Protein AF-A0A528KQP9-F1 (afdb_monomer_lite)

Sequence (137 aa):
MPRPDADKAASRKPAGAKRARSAPVQAAACRKRPRKTLVDDFAAALRADFSAHGAGVIAAVRAEKPDQYLKVVLTLLPKDFAASSESFDADKTTLEQLSDEEIRSRIRGLEASLRPLLDGDADLSGAARGIGPKAAP

pLDDT: mean 70.41, std 20.77, range [41.03, 98.0]

Foldseek 3Di:
DDDDDDDDDDDDDDDDDDDDPDDDPPPPPVPVCPVVVVVVVVVVVVVVCCVVCVVVVLVVCCVPPVVVSVVVVLVPDDVVVCVVVCVVPNVVCVVVVDDPVNVVVVVVVVCVVCVVVVVVCPVVPPDPPPPDDDDDD

Secondary structure (DSSP, 8-state):
----------------------------------HHHHHHHHHHHHHHHHHHHHHHHHHHHHHH-HHHHHHHHHHHS-HHHHTTTTTTTTSHHHHHTS-HHHHHHHHHHHHHHHHHHHGGGTT--------PPP---

Structure (mmCIF, N/CA/C/O backbone):
data_AF-A0A528KQP9-F1
#
_entry.id   AF-A0A528KQP9-F1
#
loop_
_atom_site.group_PDB
_atom_site.id
_atom_site.type_symbol
_atom_site.label_atom_id
_atom_site.label_alt_id
_atom_site.label_comp_id
_atom_site.label_asym_id
_atom_site.label_entity_id
_atom_site.label_seq_id
_atom_site.pdbx_PDB_ins_code
_atom_site.Cartn_x
_atom_site.Cartn_y
_atom_site.Cartn_z
_atom_site.occupancy
_atom_site.B_iso_or_equiv
_atom_site.auth_seq_id
_atom_site.auth_comp_id
_atom_site.auth_asym_id
_atom_site.auth_atom_id
_atom_site.pdbx_PDB_model_num
ATOM 1 N N . MET A 1 1 ? 54.242 -13.211 -79.460 1.00 45.09 1 MET A N 1
ATOM 2 C CA . MET A 1 1 ? 55.591 -12.600 -79.422 1.00 45.09 1 MET A CA 1
ATOM 3 C C . MET A 1 1 ? 55.473 -11.232 -80.081 1.00 45.09 1 MET A C 1
ATOM 5 O O . MET A 1 1 ? 54.848 -11.233 -81.135 1.00 45.09 1 MET A O 1
ATOM 9 N N . PRO A 1 2 ? 55.948 -10.102 -79.511 1.00 52.19 2 PRO A N 1
ATOM 10 C CA . PRO A 1 2 ? 57.002 -9.934 -78.498 1.00 52.19 2 PRO A CA 1
ATOM 11 C C . PRO A 1 2 ? 56.591 -9.137 -77.223 1.00 52.19 2 PRO A C 1
ATOM 13 O O . PRO A 1 2 ? 55.650 -8.353 -77.217 1.00 52.19 2 PRO A O 1
ATOM 16 N N . ARG A 1 3 ? 57.333 -9.367 -76.132 1.00 46.81 3 ARG A N 1
ATOM 17 C CA . ARG A 1 3 ? 57.731 -8.403 -75.069 1.00 46.81 3 ARG A CA 1
ATOM 18 C C . ARG A 1 3 ? 59.272 -8.234 -75.227 1.00 46.81 3 ARG A C 1
ATOM 20 O O . ARG A 1 3 ? 59.800 -9.062 -75.976 1.00 46.81 3 ARG A O 1
ATOM 27 N N . PRO A 1 4 ? 60.038 -7.357 -74.534 1.00 58.06 4 PRO A N 1
ATOM 28 C CA . PRO A 1 4 ? 59.751 -6.483 -73.377 1.00 58.06 4 PRO A CA 1
ATOM 29 C C . PRO A 1 4 ? 60.418 -5.076 -73.468 1.00 58.06 4 PRO A C 1
ATOM 31 O O . PRO A 1 4 ? 61.016 -4.770 -74.481 1.00 58.06 4 PRO A O 1
ATOM 34 N N . ASP A 1 5 ? 60.272 -4.249 -72.422 1.00 50.06 5 ASP A N 1
ATOM 35 C CA . ASP A 1 5 ? 61.243 -3.267 -71.863 1.00 50.06 5 ASP A CA 1
ATOM 36 C C . ASP A 1 5 ? 60.521 -2.631 -70.644 1.00 50.06 5 ASP A C 1
ATOM 38 O O . ASP A 1 5 ? 59.474 -2.013 -70.809 1.00 50.06 5 ASP A O 1
ATOM 42 N N . ALA A 1 6 ? 60.746 -2.972 -69.368 1.00 48.16 6 ALA A N 1
ATOM 43 C CA . ALA A 1 6 ? 61.943 -2.969 -68.517 1.00 48.16 6 ALA A CA 1
ATOM 44 C C . ALA A 1 6 ? 62.422 -1.562 -68.108 1.00 48.16 6 ALA A C 1
ATOM 46 O O . ALA A 1 6 ? 63.259 -0.985 -68.778 1.00 48.16 6 ALA A O 1
ATOM 47 N N . ASP A 1 7 ? 61.882 -1.049 -66.990 1.00 45.25 7 ASP A N 1
ATOM 48 C CA . ASP A 1 7 ? 62.563 -0.276 -65.922 1.00 45.25 7 ASP A CA 1
ATOM 49 C C . ASP A 1 7 ? 61.486 0.365 -65.011 1.00 45.25 7 ASP A C 1
ATOM 51 O O . ASP A 1 7 ? 60.449 0.799 -65.490 1.00 45.25 7 ASP A O 1
ATOM 55 N N . LYS A 1 8 ? 61.574 0.499 -63.684 1.00 43.66 8 LYS A N 1
ATOM 56 C CA . LYS A 1 8 ? 62.517 0.062 -62.654 1.00 43.66 8 LYS A CA 1
ATOM 57 C C . LYS A 1 8 ? 61.830 0.277 -61.297 1.00 43.66 8 LYS A C 1
ATOM 59 O O . LYS A 1 8 ? 61.071 1.223 -61.101 1.00 43.66 8 LYS A O 1
ATOM 64 N N . ALA A 1 9 ? 62.106 -0.622 -60.364 1.00 41.56 9 ALA A N 1
ATOM 65 C CA . ALA A 1 9 ? 61.587 -0.653 -59.005 1.00 41.56 9 ALA A CA 1
ATOM 66 C C . ALA A 1 9 ? 61.991 0.555 -58.137 1.00 41.56 9 ALA A C 1
ATOM 68 O O . ALA A 1 9 ? 63.142 0.984 -58.169 1.00 41.56 9 ALA A O 1
ATOM 69 N N . ALA A 1 10 ? 61.094 0.971 -57.234 1.00 47.53 10 ALA A N 1
ATOM 70 C CA . ALA A 1 10 ? 61.468 1.500 -55.920 1.00 47.53 10 ALA A CA 1
ATOM 71 C C . ALA A 1 10 ? 60.332 1.297 -54.900 1.00 47.53 10 ALA A C 1
ATOM 73 O O . ALA A 1 10 ? 59.479 2.148 -54.670 1.00 47.53 10 ALA A O 1
ATOM 74 N N . SER A 1 11 ? 60.353 0.128 -54.261 1.00 45.41 11 SER A N 1
ATOM 75 C CA . SER A 1 11 ? 59.792 -0.075 -52.925 1.00 45.41 11 SER A CA 1
ATOM 76 C C . SER A 1 11 ? 60.459 0.882 -51.932 1.00 45.41 11 SER A C 1
ATOM 78 O O . SER A 1 11 ? 61.683 1.014 -51.972 1.00 45.41 11 SER A O 1
ATOM 80 N N . ARG A 1 12 ? 59.679 1.483 -51.020 1.00 50.09 12 ARG A N 1
ATOM 81 C CA . ARG A 1 12 ? 59.994 1.574 -49.577 1.00 50.09 12 ARG A CA 1
ATOM 82 C C . ARG A 1 12 ? 58.855 2.231 -48.792 1.00 50.09 12 ARG A C 1
ATOM 84 O O . ARG A 1 12 ? 58.715 3.445 -48.720 1.00 50.09 12 ARG A O 1
ATOM 91 N N . LYS A 1 13 ? 58.083 1.375 -48.127 1.00 52.41 13 LYS A N 1
ATOM 92 C CA . LYS A 1 13 ? 57.359 1.689 -46.889 1.00 52.41 13 LYS A CA 1
ATOM 93 C C . LYS A 1 13 ? 58.396 2.056 -45.812 1.00 52.41 13 LYS A C 1
ATOM 95 O O . LYS A 1 13 ? 59.399 1.345 -45.721 1.00 52.41 13 LYS A O 1
ATOM 100 N N . PRO A 1 14 ? 58.129 3.025 -44.925 1.00 49.41 14 PRO A N 1
ATOM 101 C CA . PRO A 1 14 ? 58.630 2.901 -43.569 1.00 49.41 14 PRO A CA 1
ATOM 102 C C . PRO A 1 14 ? 57.473 2.792 -42.583 1.00 49.41 14 PRO A C 1
ATOM 104 O O . PRO A 1 14 ? 56.554 3.607 -42.531 1.00 49.41 14 PRO A O 1
ATOM 107 N N . ALA A 1 15 ? 57.556 1.729 -41.789 1.00 46.75 15 ALA A N 1
ATOM 108 C CA . ALA A 1 15 ? 56.862 1.592 -40.530 1.00 46.75 15 ALA A CA 1
ATOM 109 C C . ALA A 1 15 ? 57.303 2.721 -39.588 1.00 46.75 15 ALA A C 1
ATOM 111 O O . ALA A 1 15 ? 58.491 2.911 -39.338 1.00 46.75 15 ALA A O 1
ATOM 112 N N . GLY A 1 16 ? 56.328 3.448 -39.053 1.00 41.03 16 GLY A N 1
ATOM 113 C CA . GLY A 1 16 ? 56.519 4.473 -38.036 1.00 41.03 16 GLY A CA 1
ATOM 114 C C . GLY A 1 16 ? 55.488 4.301 -36.933 1.00 41.03 16 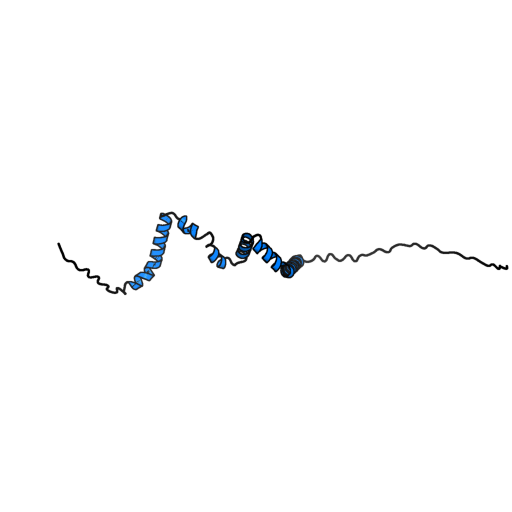GLY A C 1
ATOM 115 O O . GLY A 1 16 ? 54.586 5.115 -36.785 1.00 41.03 16 GLY A O 1
ATOM 116 N N . ALA A 1 17 ? 55.600 3.212 -36.175 1.00 53.00 17 ALA A N 1
ATOM 117 C CA . ALA A 1 17 ? 54.864 3.029 -34.937 1.00 53.00 17 ALA A CA 1
ATOM 118 C C . ALA A 1 17 ? 55.341 4.055 -33.900 1.00 53.00 17 ALA A C 1
ATOM 120 O O . ALA A 1 17 ? 56.463 3.939 -33.411 1.00 53.00 17 ALA A O 1
ATOM 121 N N . LYS A 1 18 ? 54.494 5.021 -33.517 1.00 50.56 18 LYS A N 1
ATOM 122 C CA . LYS A 1 18 ? 54.634 5.754 -32.246 1.00 50.56 18 LYS A CA 1
ATOM 123 C C . LYS A 1 18 ? 53.272 6.046 -31.608 1.00 50.56 18 LYS A C 1
ATOM 125 O O . LYS A 1 18 ? 52.640 7.053 -31.882 1.00 50.56 18 LYS A O 1
ATOM 130 N N . ARG A 1 19 ? 52.932 5.139 -30.686 1.00 42.88 19 ARG A N 1
ATOM 131 C CA . ARG A 1 19 ? 52.286 5.349 -29.380 1.00 42.88 19 ARG A CA 1
ATOM 132 C C . ARG A 1 19 ? 50.908 6.017 -29.360 1.00 42.88 19 ARG A C 1
ATOM 134 O O . ARG A 1 19 ? 50.767 7.227 -29.504 1.00 42.88 19 ARG A O 1
ATOM 141 N N . ALA A 1 20 ? 49.934 5.187 -28.986 1.00 53.38 20 ALA A N 1
ATOM 142 C CA . ALA A 1 20 ? 48.723 5.576 -28.283 1.00 53.38 20 ALA A CA 1
ATOM 143 C C . ALA A 1 20 ? 49.017 6.688 -27.262 1.00 53.38 20 ALA A C 1
ATOM 145 O O . ALA A 1 20 ? 49.734 6.475 -26.283 1.00 53.38 20 ALA A O 1
ATOM 146 N N . ARG A 1 21 ? 48.455 7.876 -27.493 1.00 48.47 21 ARG A N 1
ATOM 147 C CA . ARG A 1 21 ? 48.255 8.866 -26.435 1.00 48.47 21 ARG A CA 1
ATOM 148 C C . ARG A 1 21 ? 46.881 8.629 -25.835 1.00 48.47 21 ARG A C 1
ATOM 150 O O . ARG A 1 21 ? 45.915 9.319 -26.129 1.00 48.47 21 ARG A O 1
ATOM 157 N N . SER A 1 22 ? 46.814 7.610 -24.997 1.00 51.16 22 SER A N 1
ATOM 158 C CA . SER A 1 22 ? 45.851 7.561 -23.909 1.00 51.16 22 SER A CA 1
ATOM 159 C C . SER A 1 22 ? 46.290 8.576 -22.851 1.00 51.16 22 SER A C 1
ATOM 161 O O . SER A 1 22 ? 47.295 8.330 -22.187 1.00 51.16 22 SER A O 1
ATOM 163 N N . ALA A 1 23 ? 45.590 9.713 -22.747 1.00 50.19 23 ALA A N 1
ATOM 164 C CA . ALA A 1 23 ? 45.226 10.405 -21.496 1.00 50.19 23 ALA A CA 1
ATOM 165 C C . ALA A 1 23 ? 44.816 11.878 -21.746 1.00 50.19 23 ALA A C 1
ATOM 167 O O . ALA A 1 23 ? 45.350 12.499 -22.664 1.00 50.19 23 ALA A O 1
ATOM 168 N N . PRO A 1 24 ? 43.957 12.477 -20.899 1.00 44.66 24 PRO A N 1
ATOM 169 C CA . PRO A 1 24 ? 43.277 11.882 -19.759 1.00 44.66 24 PRO A CA 1
ATOM 170 C C . PRO A 1 24 ? 41.806 11.617 -20.091 1.00 44.66 24 PRO A C 1
ATOM 172 O O . PRO A 1 24 ? 41.109 12.457 -20.659 1.00 44.66 24 PRO A O 1
ATOM 175 N N . VAL A 1 25 ? 41.312 10.454 -19.658 1.00 50.38 25 VAL A N 1
ATOM 176 C CA . VAL A 1 25 ? 39.933 10.355 -19.177 1.00 50.38 25 VAL A CA 1
ATOM 177 C C . VAL A 1 25 ? 39.782 11.561 -18.270 1.00 50.38 25 VAL A C 1
ATOM 179 O O . VAL A 1 25 ? 40.500 11.643 -17.271 1.00 50.38 25 VAL A O 1
ATOM 182 N N . GLN A 1 26 ? 38.968 12.544 -18.673 1.00 51.75 26 GLN A N 1
ATOM 183 C CA . GLN A 1 26 ? 38.533 13.579 -17.752 1.00 51.75 26 GLN A CA 1
ATOM 184 C C . GLN A 1 26 ? 38.111 12.796 -16.529 1.00 51.75 26 GLN A C 1
ATOM 186 O O . GLN A 1 26 ? 37.182 11.991 -16.611 1.00 51.75 26 GLN A O 1
ATOM 191 N N . ALA A 1 27 ? 38.885 12.931 -15.451 1.00 47.28 27 ALA A N 1
ATOM 192 C CA . ALA A 1 27 ? 38.454 12.514 -14.149 1.00 47.28 27 ALA A CA 1
ATOM 193 C C . ALA A 1 27 ? 37.182 13.323 -13.983 1.00 47.28 27 ALA A C 1
ATOM 195 O O . ALA A 1 27 ? 37.234 14.517 -13.683 1.00 47.28 27 ALA A O 1
ATOM 196 N N . ALA A 1 28 ? 36.057 12.698 -14.347 1.00 49.78 28 ALA A N 1
ATOM 197 C CA . ALA A 1 28 ? 34.746 13.126 -13.971 1.00 49.78 28 ALA A CA 1
ATOM 198 C C . ALA A 1 28 ? 34.949 13.289 -12.491 1.00 49.78 28 ALA A C 1
ATOM 200 O O . ALA A 1 28 ? 35.167 12.303 -11.779 1.00 49.78 28 ALA A O 1
ATOM 201 N N . ALA A 1 29 ? 35.068 14.555 -12.081 1.00 49.25 29 ALA A N 1
ATOM 202 C CA . A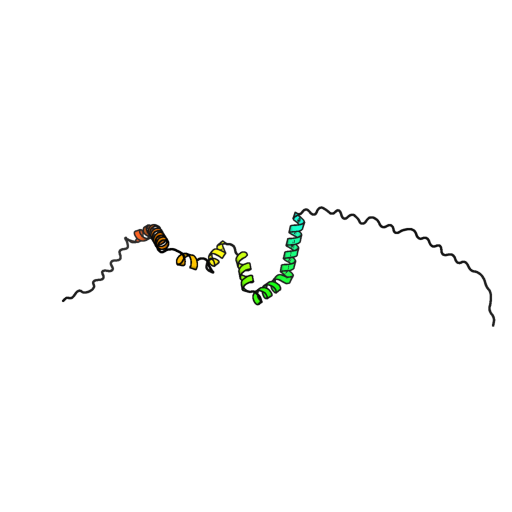LA A 1 29 ? 35.058 14.909 -10.697 1.00 49.25 29 ALA A CA 1
ATOM 203 C C . ALA A 1 29 ? 33.932 14.040 -10.176 1.00 49.25 29 ALA A C 1
ATOM 205 O O . ALA A 1 29 ? 32.805 14.131 -10.682 1.00 49.25 29 ALA A O 1
ATOM 206 N N . CYS A 1 30 ? 34.258 13.108 -9.283 1.00 58.62 30 CYS A N 1
ATOM 207 C CA . CYS A 1 30 ? 33.246 12.512 -8.453 1.00 58.62 30 CYS A CA 1
ATOM 208 C C . CYS A 1 30 ? 32.772 13.717 -7.651 1.00 58.62 30 CYS A C 1
ATOM 210 O O . CYS A 1 30 ? 33.297 14.033 -6.584 1.00 58.62 30 CYS A O 1
ATOM 212 N N . ARG A 1 31 ? 31.909 14.518 -8.298 1.00 58.38 31 ARG A N 1
ATOM 213 C CA . ARG A 1 31 ? 31.180 15.631 -7.748 1.00 58.38 31 ARG A CA 1
ATOM 214 C C . ARG A 1 31 ? 30.484 14.895 -6.652 1.00 58.38 31 ARG A C 1
ATOM 216 O O . ARG A 1 31 ? 29.642 14.055 -6.963 1.00 58.38 31 ARG A O 1
ATOM 223 N N . LYS A 1 32 ? 30.994 15.065 -5.431 1.00 61.22 32 LYS A N 1
ATOM 224 C CA . LYS A 1 32 ? 30.467 14.454 -4.224 1.00 61.22 32 LYS A CA 1
ATOM 225 C C . LYS A 1 32 ? 28.998 14.810 -4.266 1.00 61.22 32 LYS A C 1
ATOM 227 O O . LYS A 1 32 ? 28.646 15.947 -3.961 1.00 61.22 32 LYS A O 1
ATOM 232 N N . ARG A 1 33 ? 28.192 13.901 -4.822 1.00 60.19 33 ARG A N 1
ATOM 233 C CA . ARG A 1 33 ? 26.787 14.159 -5.072 1.00 60.19 33 ARG A CA 1
ATOM 234 C C . ARG A 1 33 ? 26.264 14.362 -3.668 1.00 60.19 33 ARG A C 1
ATOM 236 O O . ARG A 1 33 ? 26.453 13.465 -2.836 1.00 60.19 33 ARG A O 1
ATOM 243 N N . PRO A 1 34 ? 25.793 15.571 -3.328 1.00 61.00 34 PRO A N 1
ATOM 244 C CA . PRO A 1 34 ? 25.360 15.826 -1.971 1.00 61.00 34 PRO A CA 1
ATOM 245 C C . PRO A 1 34 ? 24.313 14.759 -1.686 1.00 61.00 34 PRO A C 1
ATOM 247 O O . PRO A 1 34 ? 23.422 14.574 -2.506 1.00 61.00 34 PRO A O 1
ATOM 250 N N . ARG A 1 35 ? 24.460 14.002 -0.592 1.00 61.97 35 ARG A N 1
ATOM 251 C CA . ARG A 1 35 ? 23.632 12.816 -0.287 1.00 61.97 35 ARG A CA 1
ATOM 252 C C . ARG A 1 35 ? 22.122 13.057 -0.473 1.00 61.97 35 ARG A C 1
ATOM 254 O O . ARG A 1 35 ? 21.403 12.124 -0.794 1.00 61.97 35 ARG A O 1
ATOM 261 N N . LYS A 1 36 ? 21.691 14.318 -0.357 1.00 62.75 36 LYS A N 1
ATOM 262 C CA . LYS A 1 36 ? 20.369 14.851 -0.727 1.00 62.75 36 LYS A CA 1
ATOM 263 C C . LYS A 1 36 ? 19.911 14.395 -2.130 1.00 62.75 36 LYS A C 1
ATOM 265 O O . LYS A 1 36 ? 18.871 13.774 -2.251 1.00 62.75 36 LYS A O 1
ATOM 270 N N . THR A 1 37 ? 20.764 14.548 -3.144 1.00 78.81 37 THR A N 1
ATOM 271 C CA . THR A 1 37 ? 20.484 14.143 -4.537 1.00 78.81 37 THR A CA 1
ATOM 272 C C . THR A 1 37 ? 20.294 12.641 -4.724 1.00 78.81 37 THR A C 1
ATOM 274 O O . THR A 1 37 ? 19.539 12.250 -5.595 1.00 78.81 37 THR A O 1
ATOM 277 N N . LEU A 1 38 ? 20.921 11.785 -3.909 1.00 89.69 38 LEU A N 1
ATOM 278 C CA . LEU A 1 38 ? 20.726 10.335 -4.040 1.00 89.69 38 LEU A CA 1
ATOM 279 C C . LEU A 1 38 ? 19.333 9.902 -3.579 1.00 89.69 38 LEU A C 1
ATOM 281 O O . LEU A 1 38 ? 18.740 9.017 -4.186 1.00 89.69 38 LEU A O 1
ATOM 285 N N . VAL A 1 39 ? 18.821 10.517 -2.509 1.00 91.00 39 VAL A N 1
ATOM 286 C CA . VAL A 1 39 ? 17.465 10.246 -2.012 1.00 91.00 39 VAL A CA 1
ATOM 287 C C . VAL A 1 39 ? 16.431 10.742 -3.020 1.00 91.00 39 VAL A C 1
ATOM 289 O O . VAL A 1 39 ? 15.482 10.022 -3.320 1.00 91.00 39 VAL A O 1
ATOM 292 N N . ASP A 1 40 ? 16.656 11.926 -3.591 1.00 91.69 40 ASP A N 1
ATOM 293 C CA . ASP A 1 40 ? 15.775 12.506 -4.606 1.00 91.69 40 ASP A CA 1
ATOM 294 C C . ASP A 1 40 ? 15.782 11.681 -5.907 1.00 91.69 40 ASP A C 1
ATOM 296 O O . ASP A 1 40 ? 14.718 11.352 -6.435 1.00 91.69 40 ASP A O 1
ATOM 300 N N . ASP A 1 41 ? 16.966 11.274 -6.383 1.00 94.19 41 ASP A N 1
ATOM 301 C CA . ASP A 1 41 ? 17.135 10.418 -7.566 1.00 94.19 41 ASP A CA 1
ATOM 302 C C . ASP A 1 41 ? 16.443 9.056 -7.359 1.00 94.19 41 ASP A C 1
ATOM 304 O O . ASP A 1 41 ? 15.759 8.554 -8.254 1.00 94.19 41 ASP A O 1
ATOM 308 N N . PHE A 1 42 ? 16.570 8.466 -6.163 1.00 95.31 42 PHE A N 1
ATOM 309 C CA . PHE A 1 42 ? 15.895 7.215 -5.816 1.00 95.31 42 PHE A CA 1
ATOM 310 C C . PHE A 1 42 ? 14.372 7.376 -5.776 1.00 95.31 42 PHE A C 1
ATOM 312 O O . PHE A 1 42 ? 13.655 6.554 -6.344 1.00 95.31 42 PHE A O 1
ATOM 319 N N . ALA A 1 43 ? 13.865 8.442 -5.153 1.00 95.25 43 ALA A N 1
ATOM 320 C CA . ALA A 1 43 ? 12.432 8.714 -5.098 1.00 95.25 43 ALA A CA 1
ATOM 321 C C . ALA A 1 43 ? 11.837 8.934 -6.500 1.00 95.25 43 ALA A C 1
ATOM 323 O O . ALA A 1 43 ? 10.730 8.472 -6.783 1.00 95.25 43 ALA A O 1
ATOM 324 N N . ALA A 1 44 ? 12.575 9.602 -7.391 1.00 95.38 44 ALA A N 1
ATOM 325 C CA . ALA A 1 44 ? 12.184 9.779 -8.785 1.00 95.38 44 ALA A CA 1
ATOM 326 C C . ALA A 1 44 ? 12.145 8.443 -9.544 1.00 95.38 44 ALA A C 1
ATOM 328 O O . ALA A 1 44 ? 11.162 8.163 -10.232 1.00 95.38 44 ALA A O 1
ATOM 329 N N . ALA A 1 45 ? 13.168 7.599 -9.377 1.00 96.62 45 ALA A N 1
ATOM 330 C CA . ALA A 1 45 ? 13.216 6.274 -9.990 1.00 96.62 45 ALA A CA 1
ATOM 331 C C . ALA A 1 45 ? 12.077 5.371 -9.491 1.00 96.62 45 ALA A C 1
ATOM 333 O O . ALA A 1 45 ? 11.378 4.764 -10.298 1.00 96.62 45 ALA A O 1
ATOM 334 N N . LEU A 1 46 ? 11.831 5.350 -8.178 1.00 96.62 46 LEU A N 1
ATOM 335 C CA . LEU A 1 46 ? 10.749 4.575 -7.573 1.00 96.62 46 LEU A CA 1
ATOM 336 C C . LEU A 1 46 ? 9.373 5.030 -8.078 1.00 96.62 46 LEU A C 1
ATOM 338 O O . LEU A 1 46 ? 8.505 4.208 -8.357 1.00 96.62 46 LEU A O 1
ATOM 342 N N . ARG A 1 47 ? 9.170 6.342 -8.241 1.00 96.62 47 ARG A N 1
ATOM 343 C CA . ARG A 1 47 ? 7.926 6.881 -8.801 1.00 96.62 47 ARG A CA 1
ATOM 344 C C . ARG A 1 47 ? 7.733 6.477 -10.261 1.00 96.62 47 ARG A C 1
ATOM 346 O O . ARG A 1 47 ? 6.611 6.154 -10.647 1.00 96.62 47 ARG A O 1
ATOM 353 N N . ALA A 1 48 ? 8.794 6.517 -11.065 1.00 97.44 48 ALA A N 1
ATOM 354 C CA . ALA A 1 48 ? 8.742 6.102 -12.464 1.00 97.44 48 ALA A CA 1
ATOM 355 C C . ALA A 1 48 ? 8.405 4.608 -12.589 1.00 97.44 48 ALA A C 1
ATOM 357 O O . ALA A 1 48 ? 7.511 4.253 -13.356 1.00 97.44 48 ALA A O 1
ATOM 358 N N . ASP A 1 49 ? 9.044 3.763 -11.777 1.00 97.38 49 ASP A N 1
ATOM 359 C CA . ASP A 1 49 ? 8.771 2.324 -11.712 1.00 97.38 49 ASP A CA 1
ATOM 360 C C . ASP A 1 49 ? 7.314 2.043 -11.323 1.00 97.38 49 ASP A C 1
ATOM 362 O O . ASP A 1 49 ? 6.590 1.352 -12.040 1.00 97.38 49 ASP A O 1
ATOM 366 N N . PHE A 1 50 ? 6.826 2.687 -10.260 1.00 97.06 50 PHE A N 1
ATOM 367 C CA . PHE A 1 50 ? 5.442 2.520 -9.829 1.00 97.06 50 PHE A CA 1
ATOM 368 C C . PHE A 1 50 ? 4.432 3.031 -10.868 1.00 97.06 50 PHE A C 1
ATOM 370 O O . PHE A 1 50 ? 3.364 2.446 -11.031 1.00 97.06 50 PHE A O 1
ATOM 377 N N . SER A 1 51 ? 4.767 4.087 -11.615 1.00 96.44 51 SER A N 1
ATOM 378 C CA . SER A 1 51 ? 3.907 4.602 -12.691 1.00 96.44 51 SER A CA 1
ATOM 379 C C . SER A 1 51 ? 3.828 3.638 -13.878 1.00 96.44 51 SER A C 1
ATOM 381 O O . SER A 1 51 ? 2.770 3.507 -14.487 1.00 96.44 51 SER A O 1
ATOM 383 N N . ALA A 1 52 ? 4.929 2.955 -14.202 1.00 98.00 52 ALA A N 1
ATOM 384 C CA . ALA A 1 52 ? 4.994 2.010 -15.314 1.00 98.00 52 ALA A CA 1
ATOM 385 C C . ALA A 1 52 ? 4.438 0.620 -14.957 1.00 98.00 52 ALA A C 1
ATOM 387 O O . ALA A 1 52 ? 3.803 -0.025 -15.791 1.00 98.00 52 ALA A O 1
ATOM 388 N N . HIS A 1 53 ? 4.662 0.152 -13.726 1.00 97.62 53 HIS A N 1
ATOM 389 C CA . HIS A 1 53 ? 4.429 -1.242 -13.333 1.00 97.62 53 HIS A CA 1
ATOM 390 C C . HIS A 1 53 ? 3.455 -1.416 -12.162 1.00 97.62 53 HIS A C 1
ATOM 392 O O . HIS A 1 53 ? 2.903 -2.505 -11.982 1.00 97.62 53 HIS A O 1
ATOM 398 N N . GLY A 1 54 ? 3.187 -0.363 -11.387 1.00 95.44 54 GLY A N 1
ATOM 399 C CA . GLY A 1 54 ? 2.439 -0.452 -10.131 1.00 95.44 54 GLY A CA 1
ATOM 400 C C . GLY A 1 54 ? 1.038 -1.038 -10.292 1.00 95.44 54 GLY A C 1
ATOM 401 O O . GLY A 1 54 ? 0.641 -1.892 -9.503 1.00 95.44 54 GLY A O 1
ATOM 402 N N . ALA A 1 55 ? 0.308 -0.665 -11.348 1.00 96.38 55 ALA A N 1
ATOM 403 C CA . ALA A 1 55 ? -1.034 -1.192 -11.605 1.00 96.38 55 ALA A CA 1
ATOM 404 C C . ALA A 1 55 ? -1.038 -2.716 -11.830 1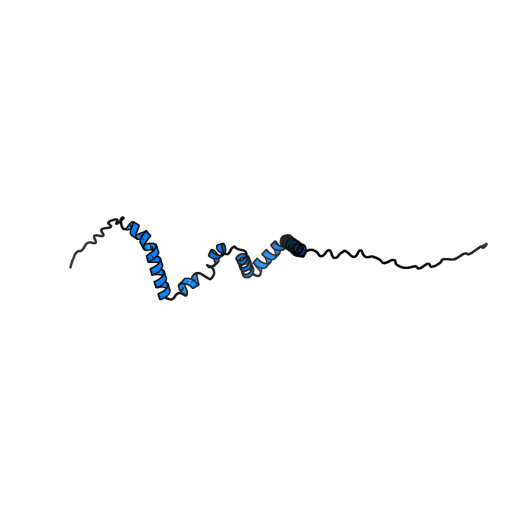.00 96.38 55 ALA A C 1
ATOM 406 O O . ALA A 1 55 ? -1.887 -3.420 -11.281 1.00 96.38 55 ALA A O 1
ATOM 407 N N . GLY A 1 56 ? -0.067 -3.226 -12.594 1.00 97.50 56 GLY A N 1
ATOM 408 C CA . GLY A 1 56 ? 0.075 -4.657 -12.860 1.00 97.50 56 GLY A CA 1
ATOM 409 C C . GLY A 1 56 ? 0.439 -5.439 -11.600 1.00 97.50 56 GLY A C 1
ATOM 410 O O . GLY A 1 56 ? -0.172 -6.466 -11.315 1.00 97.50 56 GLY A O 1
ATOM 411 N N . VAL A 1 57 ? 1.370 -4.915 -10.797 1.00 97.00 57 VAL A N 1
ATOM 412 C CA . VAL A 1 57 ? 1.768 -5.540 -9.527 1.00 97.00 57 VAL A CA 1
ATOM 413 C C . VAL A 1 57 ? 0.611 -5.535 -8.526 1.00 97.00 57 VAL A C 1
ATOM 415 O O 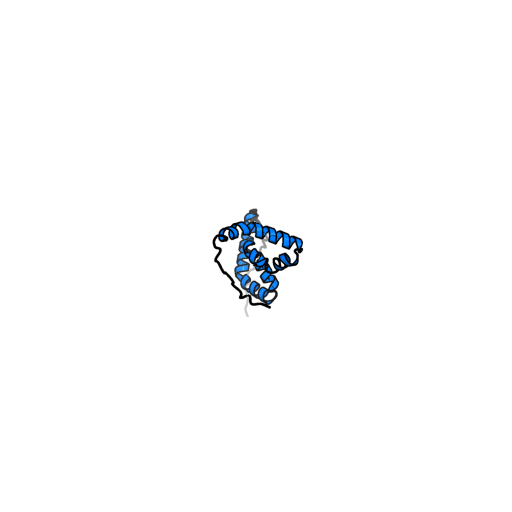. VAL A 1 57 ? 0.339 -6.561 -7.912 1.00 97.00 57 VAL A O 1
ATOM 418 N N . ILE A 1 58 ? -0.127 -4.427 -8.395 1.00 96.69 58 ILE A N 1
ATOM 419 C CA . ILE A 1 58 ? -1.312 -4.360 -7.524 1.00 96.69 58 ILE A CA 1
ATOM 420 C C . ILE A 1 58 ? -2.355 -5.398 -7.948 1.00 96.69 58 ILE A C 1
ATOM 422 O O . ILE A 1 58 ? -2.908 -6.089 -7.093 1.00 96.69 58 ILE A O 1
ATOM 426 N N . ALA A 1 59 ? -2.619 -5.528 -9.250 1.00 97.56 59 ALA A N 1
ATOM 427 C CA . ALA A 1 59 ? -3.561 -6.519 -9.758 1.00 97.56 59 ALA A CA 1
ATOM 428 C C . ALA A 1 59 ? -3.107 -7.954 -9.444 1.00 97.56 59 ALA A C 1
ATOM 430 O O . ALA A 1 59 ? -3.909 -8.748 -8.952 1.00 97.56 59 ALA A O 1
ATOM 431 N N . ALA A 1 60 ? -1.824 -8.262 -9.654 1.00 97.69 60 ALA A N 1
ATOM 432 C CA . ALA A 1 60 ? -1.254 -9.572 -9.348 1.00 97.69 60 ALA A CA 1
ATOM 433 C C . ALA A 1 60 ? -1.345 -9.899 -7.850 1.00 97.69 60 ALA A C 1
ATOM 435 O O . ALA A 1 60 ? -1.855 -10.951 -7.478 1.00 97.69 60 ALA A O 1
ATOM 436 N N . VAL A 1 61 ? -0.954 -8.970 -6.969 1.00 97.75 61 VAL A N 1
ATOM 437 C CA . VAL A 1 61 ? -1.019 -9.190 -5.514 1.00 97.75 61 VAL A CA 1
ATOM 438 C C . VAL A 1 61 ? -2.466 -9.351 -5.045 1.00 97.75 61 VAL A C 1
ATOM 440 O O . VAL A 1 61 ? -2.734 -10.207 -4.208 1.00 97.75 61 VAL A O 1
ATOM 443 N N . ARG A 1 62 ? -3.424 -8.601 -5.606 1.00 97.19 62 ARG A N 1
ATOM 444 C CA . ARG A 1 62 ? -4.852 -8.786 -5.296 1.00 97.19 62 ARG A CA 1
ATOM 445 C C . ARG A 1 62 ? -5.369 -10.176 -5.667 1.00 97.19 62 ARG A C 1
ATOM 447 O O . ARG A 1 62 ? -6.264 -10.665 -4.986 1.00 97.19 62 ARG A O 1
ATOM 454 N N . ALA A 1 63 ? -4.847 -10.777 -6.732 1.00 97.25 63 ALA A N 1
ATOM 455 C CA . ALA A 1 63 ? -5.248 -12.109 -7.174 1.00 97.25 63 ALA A CA 1
ATOM 456 C C . ALA A 1 63 ? -4.537 -13.224 -6.390 1.00 97.25 63 ALA A C 1
ATOM 458 O O . ALA A 1 63 ? -5.169 -14.206 -6.015 1.00 97.25 63 ALA A O 1
ATOM 459 N N . GLU A 1 64 ? -3.237 -13.074 -6.132 1.00 97.75 64 GLU A N 1
ATOM 460 C CA . GLU A 1 64 ? -2.407 -14.121 -5.527 1.00 97.75 64 GLU A CA 1
ATOM 461 C C . GLU A 1 64 ? -2.407 -14.092 -3.993 1.00 97.75 64 GLU A C 1
ATOM 463 O O . GLU A 1 64 ? -2.361 -15.145 -3.358 1.00 97.75 64 GLU A O 1
ATOM 468 N N . LYS A 1 65 ? -2.396 -12.896 -3.389 1.00 96.81 65 LYS A N 1
ATOM 469 C CA . LYS A 1 65 ? -2.252 -12.671 -1.937 1.00 96.81 65 LYS A CA 1
ATOM 470 C C . LYS A 1 65 ? -3.109 -11.484 -1.468 1.00 96.81 65 LYS A C 1
ATOM 472 O O . LYS A 1 65 ? -2.566 -10.449 -1.054 1.00 96.81 65 LYS A O 1
ATOM 477 N N . PRO A 1 66 ? -4.446 -11.604 -1.530 1.00 95.12 66 PRO A N 1
ATOM 478 C CA . PRO A 1 66 ? -5.359 -10.506 -1.209 1.00 95.12 66 PRO A CA 1
ATOM 479 C C . PRO A 1 66 ? -5.217 -10.004 0.238 1.00 95.12 66 PRO A C 1
ATOM 481 O O . PRO A 1 66 ? -5.274 -8.803 0.492 1.00 95.12 66 PRO A O 1
ATOM 484 N N . ASP A 1 67 ? -4.965 -10.901 1.185 1.00 91.75 67 ASP A N 1
ATOM 485 C CA . ASP A 1 67 ? -4.718 -10.596 2.598 1.00 91.75 67 ASP A CA 1
ATOM 486 C C . ASP A 1 67 ? -3.468 -9.724 2.803 1.00 91.75 67 ASP A C 1
ATOM 488 O O . ASP A 1 67 ? -3.501 -8.762 3.575 1.00 91.75 67 ASP A O 1
ATOM 492 N N . GLN A 1 68 ? -2.381 -9.983 2.070 1.00 94.12 68 GLN A N 1
ATOM 493 C CA . GLN A 1 68 ? -1.189 -9.133 2.125 1.00 94.12 68 GLN A CA 1
ATOM 494 C C . GLN A 1 68 ? -1.450 -7.745 1.524 1.00 94.12 68 GLN A C 1
ATOM 496 O O . GLN A 1 68 ? -0.974 -6.745 2.064 1.00 94.12 68 GLN A O 1
ATOM 501 N N . TYR A 1 69 ? -2.226 -7.669 0.439 1.00 94.94 69 TYR A N 1
ATOM 502 C CA . TYR A 1 69 ? -2.632 -6.395 -0.156 1.00 94.94 69 TYR A CA 1
ATOM 503 C C . TYR A 1 69 ? -3.412 -5.530 0.841 1.00 94.94 69 TYR A C 1
ATOM 505 O O . TYR A 1 69 ? -3.067 -4.366 1.044 1.00 94.94 69 TYR A O 1
ATOM 513 N N . LEU A 1 70 ? -4.414 -6.105 1.513 1.00 93.50 70 LEU A N 1
ATOM 514 C CA . LEU A 1 70 ? -5.234 -5.380 2.486 1.00 93.50 70 LEU A CA 1
ATOM 515 C C . LEU A 1 70 ? -4.423 -4.884 3.687 1.00 93.50 70 LEU A C 1
ATOM 517 O O . LEU A 1 70 ? -4.620 -3.748 4.112 1.00 93.50 70 LEU A O 1
ATOM 521 N N . LYS A 1 71 ? -3.460 -5.672 4.185 1.00 91.31 71 LYS A N 1
ATOM 522 C CA . LYS A 1 71 ? -2.552 -5.223 5.256 1.00 91.31 71 LYS A CA 1
ATOM 523 C C . LYS A 1 71 ? -1.741 -3.998 4.839 1.00 91.31 71 LYS A C 1
ATOM 525 O O . LYS A 1 71 ? -1.644 -3.045 5.603 1.00 91.31 71 LYS A O 1
ATOM 530 N N . VAL A 1 72 ? -1.186 -3.994 3.625 1.00 92.12 72 VAL A N 1
ATOM 531 C CA . VAL A 1 72 ? -0.427 -2.838 3.118 1.00 92.12 72 VAL A CA 1
ATOM 532 C C . VAL A 1 72 ? -1.333 -1.616 2.985 1.00 92.12 72 VAL A C 1
ATOM 534 O O . VAL A 1 72 ? -0.962 -0.542 3.453 1.00 92.12 72 VAL A O 1
ATOM 537 N N . VAL A 1 73 ? -2.537 -1.774 2.424 1.00 90.69 73 VAL A N 1
ATOM 538 C CA . VAL A 1 73 ? -3.524 -0.683 2.331 1.00 90.69 73 VAL A CA 1
ATOM 539 C C . VAL A 1 73 ? -3.837 -0.119 3.716 1.00 90.69 73 VAL A C 1
ATOM 541 O O . VAL A 1 73 ? -3.835 1.097 3.886 1.00 90.69 73 VAL A O 1
ATOM 544 N N . LEU A 1 74 ? -4.011 -0.983 4.716 1.00 87.62 74 LEU A N 1
ATOM 545 C CA . LEU A 1 74 ? -4.276 -0.565 6.086 1.00 87.62 74 LEU A CA 1
ATOM 546 C C . LEU A 1 74 ? -3.134 0.274 6.680 1.00 87.62 74 LEU A C 1
ATOM 548 O O . LEU A 1 74 ? -3.396 1.291 7.313 1.00 87.62 74 LEU A O 1
ATOM 552 N N . THR A 1 75 ? -1.870 -0.088 6.427 1.00 88.88 75 THR A N 1
ATOM 553 C CA . THR A 1 75 ? -0.711 0.693 6.913 1.00 88.88 75 THR A CA 1
ATOM 554 C C . THR A 1 75 ? -0.555 2.068 6.263 1.00 88.88 75 THR A C 1
ATOM 556 O O . THR A 1 75 ? 0.140 2.924 6.807 1.00 88.88 75 THR A O 1
ATOM 559 N N . LEU A 1 76 ? -1.170 2.278 5.095 1.00 87.81 76 LEU A N 1
ATOM 560 C CA . LEU A 1 76 ? -1.133 3.551 4.375 1.00 87.81 76 LEU A CA 1
ATOM 561 C C . LEU A 1 76 ? -2.245 4.506 4.824 1.00 87.81 76 LEU A C 1
ATOM 563 O O . LEU A 1 76 ? -2.158 5.706 4.555 1.00 87.81 76 LEU A O 1
ATOM 567 N N . LEU A 1 77 ? -3.284 3.994 5.491 1.00 82.38 77 LEU A N 1
ATOM 568 C CA . LEU A 1 77 ? -4.354 4.822 6.029 1.00 82.38 77 LEU A CA 1
ATOM 569 C C . LEU A 1 77 ? -3.871 5.562 7.288 1.00 82.38 77 LEU A C 1
ATOM 571 O O . LEU A 1 77 ? -3.152 4.987 8.111 1.00 82.38 77 LEU A O 1
ATOM 575 N N . PRO A 1 78 ? -4.266 6.835 7.479 1.00 82.50 78 PRO A N 1
ATOM 576 C CA . PRO A 1 78 ? -4.065 7.524 8.747 1.00 82.50 78 PRO A CA 1
ATOM 577 C C . PRO A 1 78 ? -4.631 6.692 9.902 1.00 82.50 78 PRO A C 1
ATOM 579 O O . PRO A 1 78 ? -5.694 6.086 9.773 1.00 82.50 78 PRO A O 1
ATOM 582 N N . LYS A 1 79 ? -3.952 6.685 11.051 1.00 67.12 79 LYS A N 1
ATOM 583 C CA . LYS A 1 79 ? -4.372 5.898 12.226 1.00 67.12 79 LYS A CA 1
ATOM 584 C C . LYS A 1 79 ? -5.787 6.245 12.703 1.00 67.12 79 LYS A C 1
ATOM 586 O O . LYS A 1 79 ? -6.491 5.377 13.197 1.00 67.12 79 LYS A O 1
ATOM 591 N N . ASP A 1 80 ? -6.235 7.473 12.460 1.00 59.84 80 ASP A N 1
ATOM 592 C CA . ASP A 1 80 ? -7.593 7.915 12.794 1.00 59.84 80 ASP A CA 1
ATOM 593 C C . ASP A 1 80 ? -8.666 7.309 11.864 1.00 59.84 80 ASP A C 1
ATOM 595 O O . ASP A 1 80 ? -9.819 7.179 12.256 1.00 59.84 80 ASP A O 1
ATOM 599 N N . PHE A 1 81 ? -8.289 6.860 10.659 1.00 58.59 81 PHE A N 1
ATOM 600 C CA . PHE A 1 81 ? -9.118 5.988 9.810 1.00 58.59 81 PHE A CA 1
ATOM 601 C C . PHE A 1 81 ? -9.033 4.522 10.253 1.00 58.59 81 PHE A C 1
ATOM 603 O O . PHE A 1 81 ? -10.000 3.771 10.130 1.00 58.59 81 PHE A O 1
ATOM 610 N N . ALA A 1 82 ? -7.887 4.116 10.803 1.00 52.03 82 ALA A N 1
ATOM 611 C CA . ALA A 1 82 ? -7.700 2.795 11.388 1.00 52.03 82 ALA A CA 1
ATOM 612 C C . ALA A 1 82 ? -8.455 2.614 12.717 1.00 52.03 82 ALA A C 1
ATOM 614 O O . ALA A 1 82 ? -8.707 1.478 13.097 1.00 52.03 82 ALA A O 1
ATOM 615 N N . ALA A 1 83 ? -8.931 3.681 13.366 1.00 50.84 83 ALA A N 1
ATOM 616 C CA . ALA A 1 83 ? -9.882 3.584 14.477 1.00 50.84 83 ALA A CA 1
ATOM 617 C C . ALA A 1 83 ? -11.216 2.925 14.060 1.00 50.84 83 ALA A C 1
ATOM 619 O O . ALA A 1 83 ? -11.914 2.363 14.894 1.00 50.84 83 ALA A O 1
ATOM 620 N N . SER A 1 84 ? -11.554 2.915 12.762 1.00 47.03 84 SER A N 1
ATOM 621 C CA . SER A 1 84 ? -12.644 2.082 12.226 1.00 47.03 84 SER A CA 1
ATOM 622 C C . SER A 1 84 ? -12.213 0.635 11.935 1.00 47.03 84 SER A C 1
ATOM 624 O O . SER A 1 84 ? -13.066 -0.223 11.733 1.00 47.03 84 SER A O 1
ATOM 626 N N . SER A 1 85 ? -10.907 0.348 11.910 1.00 43.66 85 SER A N 1
ATOM 627 C CA . SER A 1 85 ? -10.293 -0.970 11.658 1.00 43.66 85 SER A CA 1
ATOM 628 C C . SER A 1 85 ? -9.767 -1.684 12.910 1.00 43.66 85 SER A C 1
ATOM 630 O O . SER A 1 85 ? -9.541 -2.888 12.861 1.00 43.66 85 SER A O 1
ATOM 632 N N . GLU A 1 86 ? -9.706 -0.994 14.053 1.00 44.34 86 GLU A N 1
ATOM 633 C CA . GLU A 1 86 ? -9.740 -1.615 15.388 1.00 44.34 86 GLU A CA 1
ATOM 634 C C . GLU A 1 86 ? -11.034 -2.460 15.568 1.00 44.34 86 GLU A C 1
ATOM 636 O O . GLU A 1 86 ? -11.196 -3.209 16.525 1.00 44.34 86 GLU A O 1
ATOM 641 N N . SER A 1 87 ? -11.948 -2.441 14.589 1.00 41.28 87 SER A N 1
ATOM 642 C CA . SER A 1 87 ? -13.077 -3.366 14.484 1.00 41.28 87 SER A CA 1
ATOM 643 C C . SER A 1 87 ? -12.795 -4.684 13.744 1.00 41.28 87 SER A C 1
ATOM 645 O O . SER A 1 87 ? -13.690 -5.527 13.712 1.00 41.28 87 SER A O 1
ATOM 647 N N . PHE A 1 88 ? -11.602 -4.917 13.170 1.00 46.31 88 PHE A N 1
ATOM 648 C CA . PHE A 1 88 ? -11.290 -6.246 12.618 1.00 46.31 88 PHE A CA 1
ATOM 649 C C . PHE A 1 88 ? -10.685 -7.204 13.655 1.00 46.31 88 PHE A C 1
ATOM 651 O O . PHE A 1 88 ? -10.841 -8.402 13.476 1.00 46.31 88 PHE A O 1
ATOM 658 N N . ASP A 1 89 ? -10.085 -6.712 14.752 1.00 44.97 89 ASP A N 1
ATOM 659 C CA . ASP A 1 89 ? -9.616 -7.569 15.864 1.00 44.97 89 ASP A CA 1
ATOM 660 C C . ASP A 1 89 ? -9.298 -6.819 17.192 1.00 44.97 89 ASP A C 1
ATOM 662 O O . ASP A 1 89 ? -8.498 -7.311 17.984 1.00 44.97 89 ASP A O 1
ATOM 666 N N . ALA A 1 90 ? -9.890 -5.646 17.490 1.00 48.47 90 ALA A N 1
ATOM 667 C CA . ALA A 1 90 ? -9.600 -4.936 18.756 1.00 48.47 90 ALA A CA 1
ATOM 668 C C . ALA A 1 90 ? -10.816 -4.542 19.623 1.00 48.47 90 ALA A C 1
ATOM 670 O O . ALA A 1 90 ? -10.662 -4.415 20.838 1.00 48.47 90 ALA A O 1
ATOM 671 N N . ASP A 1 91 ? -12.040 -4.455 19.091 1.00 48.41 91 ASP A N 1
ATOM 672 C CA . ASP A 1 91 ? -13.217 -4.143 19.932 1.00 48.41 91 ASP A CA 1
ATOM 673 C C . ASP A 1 91 ? -14.017 -5.361 20.414 1.00 48.41 91 ASP A C 1
ATOM 675 O O . ASP A 1 91 ? -14.658 -5.297 21.465 1.00 48.41 91 ASP A O 1
ATOM 679 N N . LYS A 1 92 ? -13.943 -6.516 19.739 1.00 46.03 92 LYS A N 1
ATOM 680 C CA . LYS A 1 92 ? -14.607 -7.732 20.249 1.00 46.03 92 LYS A CA 1
ATOM 681 C C . LYS A 1 92 ? -13.868 -8.351 21.437 1.00 46.03 92 LYS A C 1
ATOM 683 O O . LYS A 1 92 ? -14.484 -8.908 22.339 1.00 46.03 92 LYS A O 1
ATOM 688 N N . THR A 1 93 ? -12.558 -8.152 21.488 1.00 49.75 93 THR A N 1
ATOM 689 C CA . THR A 1 93 ? -11.705 -8.510 22.621 1.00 49.75 93 THR A CA 1
ATOM 690 C C . THR A 1 93 ? -11.864 -7.566 23.805 1.00 49.75 93 THR A C 1
ATOM 692 O O . THR A 1 93 ? -11.550 -7.960 24.916 1.00 49.75 93 THR A O 1
ATOM 695 N N . THR A 1 94 ? -12.386 -6.351 23.628 1.00 57.00 94 THR A N 1
ATOM 696 C CA . THR A 1 94 ? -12.422 -5.379 24.729 1.00 57.00 94 THR A CA 1
ATOM 697 C C . THR A 1 94 ? -13.600 -5.586 25.675 1.00 57.00 94 THR A C 1
ATOM 699 O O . THR A 1 94 ? -13.478 -5.212 26.827 1.00 57.00 94 THR A O 1
ATOM 702 N N . LEU A 1 95 ? -14.717 -6.203 25.268 1.00 59.59 95 LEU A N 1
ATOM 703 C CA . LEU A 1 95 ? -15.790 -6.560 26.216 1.00 59.59 95 LEU A CA 1
ATOM 704 C C . LEU A 1 95 ? -15.689 -8.014 26.702 1.00 59.59 95 LEU A C 1
ATOM 706 O O . LEU A 1 95 ? -15.963 -8.284 27.866 1.00 59.59 95 LEU A O 1
ATOM 710 N N . GLU A 1 96 ? -15.273 -8.940 25.829 1.00 64.50 96 GLU A N 1
ATOM 711 C CA . GLU A 1 96 ? -15.151 -10.373 26.148 1.00 64.50 96 GLU A CA 1
ATOM 712 C C . GLU A 1 96 ? -13.935 -10.692 27.049 1.00 64.50 96 GLU A C 1
ATOM 714 O O . GLU A 1 96 ? -13.895 -11.763 27.652 1.00 64.50 96 GLU A O 1
ATOM 719 N N . GLN A 1 97 ? -12.955 -9.783 27.172 1.00 68.38 97 GLN A N 1
ATOM 720 C CA . GLN A 1 97 ? -11.780 -9.937 28.054 1.00 68.38 97 GLN A CA 1
ATOM 721 C C . GLN A 1 97 ? -11.888 -9.176 29.381 1.00 68.38 97 GLN A C 1
ATOM 723 O O . GLN A 1 97 ? -11.014 -9.336 30.235 1.00 68.38 97 GLN A O 1
ATOM 728 N N . LEU A 1 98 ? -12.918 -8.345 29.571 1.00 75.06 98 LEU A N 1
ATOM 729 C CA . LEU A 1 98 ? -13.117 -7.657 30.845 1.00 75.06 98 LEU A CA 1
ATOM 730 C C . LEU A 1 98 ? -13.707 -8.627 31.857 1.00 75.06 98 LEU A C 1
ATOM 732 O O . LEU A 1 98 ? -14.645 -9.367 31.565 1.00 75.06 98 LEU A O 1
ATOM 736 N N . SER A 1 99 ? -13.192 -8.580 33.079 1.00 82.25 99 SER A N 1
ATOM 737 C CA . SER A 1 99 ? -13.861 -9.243 34.188 1.00 82.25 99 SER A CA 1
ATOM 738 C C . SER A 1 99 ? -15.201 -8.565 34.486 1.00 82.25 99 SER A C 1
ATOM 740 O O . SER A 1 99 ? -15.375 -7.358 34.287 1.00 82.25 99 SER A O 1
ATOM 742 N N . ASP A 1 100 ? -16.134 -9.321 35.066 1.00 85.88 100 ASP A N 1
ATOM 743 C CA . ASP A 1 100 ? -17.414 -8.791 35.546 1.00 85.88 100 ASP A CA 1
ATOM 744 C C . ASP A 1 100 ? -17.248 -7.559 36.454 1.00 85.88 100 ASP A C 1
ATOM 746 O O . ASP A 1 100 ? -18.114 -6.684 36.479 1.00 85.88 100 ASP A O 1
ATOM 750 N N . GLU A 1 101 ? -16.144 -7.459 37.206 1.00 89.19 101 GLU A N 1
ATOM 751 C CA . GLU A 1 101 ? -15.894 -6.294 38.058 1.00 89.19 101 GLU A CA 1
ATOM 752 C C . GLU A 1 101 ? -15.484 -5.054 37.261 1.00 89.19 101 GLU A C 1
ATOM 754 O O . GLU A 1 101 ? -15.954 -3.952 37.551 1.00 89.19 101 GLU A O 1
ATOM 759 N N . GLU A 1 102 ? -14.661 -5.210 36.229 1.00 86.31 102 GLU A N 1
ATOM 760 C CA . GLU A 1 102 ? -14.292 -4.103 35.344 1.00 86.31 102 GLU A CA 1
ATOM 761 C C . GLU A 1 102 ? -15.503 -3.610 34.549 1.00 86.31 102 GLU A C 1
ATOM 763 O O . GLU A 1 102 ? -15.710 -2.398 34.432 1.00 86.31 102 GLU A O 1
ATOM 768 N N . ILE A 1 103 ? -16.361 -4.534 34.105 1.00 89.69 103 ILE A N 1
ATOM 769 C CA . ILE A 1 103 ? -17.643 -4.219 33.466 1.00 89.69 103 ILE A CA 1
ATOM 770 C C . ILE A 1 103 ? -18.523 -3.406 34.425 1.00 89.69 103 ILE A C 1
ATOM 772 O O . ILE A 1 103 ? -18.986 -2.320 34.068 1.00 89.69 103 ILE A O 1
ATOM 776 N N . ARG A 1 104 ? -18.704 -3.863 35.674 1.00 93.06 104 ARG A N 1
ATOM 777 C CA . ARG A 1 104 ? -19.473 -3.126 36.695 1.00 93.06 104 ARG A CA 1
ATOM 778 C C . ARG A 1 104 ? -18.892 -1.741 36.976 1.00 93.06 104 ARG A C 1
ATOM 780 O O . ARG A 1 104 ? -19.643 -0.774 37.097 1.00 93.06 104 ARG A O 1
ATOM 787 N N . SER A 1 105 ? -17.570 -1.625 37.072 1.00 90.38 105 SER A N 1
ATOM 788 C CA . SER A 1 105 ? -16.884 -0.347 37.288 1.00 90.38 105 SER A CA 1
ATOM 789 C C . SER A 1 105 ? -17.140 0.636 36.143 1.00 90.38 105 SER A C 1
ATOM 791 O O . SER A 1 105 ? -17.469 1.802 36.378 1.00 90.38 105 SER A O 1
ATOM 793 N N . ARG A 1 106 ? -17.077 0.152 34.897 1.00 90.44 106 ARG A N 1
ATOM 794 C CA . ARG A 1 106 ? -17.334 0.961 33.705 1.00 90.44 106 ARG A CA 1
ATOM 795 C C . ARG A 1 106 ? -18.782 1.436 33.635 1.00 90.44 106 ARG A C 1
ATOM 797 O O . ARG A 1 106 ? -19.001 2.613 33.359 1.00 90.44 106 ARG A O 1
ATOM 804 N N . ILE A 1 107 ? -19.744 0.560 33.941 1.00 92.44 107 ILE A N 1
ATOM 805 C CA . ILE A 1 107 ? -21.173 0.907 34.003 1.00 92.44 107 ILE A CA 1
ATOM 806 C C . ILE A 1 107 ? -21.404 2.023 35.027 1.00 92.44 107 ILE A C 1
ATOM 808 O O . ILE A 1 107 ? -21.970 3.051 34.671 1.00 92.44 107 ILE A O 1
ATOM 812 N N . ARG A 1 108 ? -20.880 1.893 36.255 1.00 93.88 108 ARG A N 1
ATOM 813 C CA . ARG A 1 108 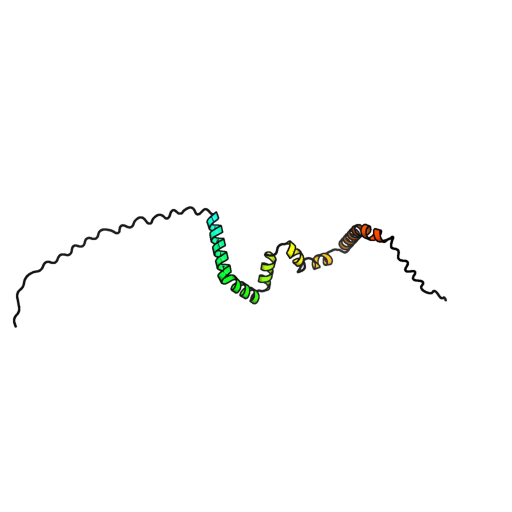? -21.009 2.941 37.288 1.00 93.88 108 ARG A CA 1
ATOM 814 C C . ARG A 1 108 ? -20.406 4.280 36.847 1.00 93.88 108 ARG A C 1
ATOM 816 O O . ARG A 1 108 ? -20.972 5.334 37.124 1.00 93.88 108 ARG A O 1
ATOM 823 N N . GLY A 1 109 ? -19.264 4.246 36.157 1.00 91.81 109 GLY A N 1
ATOM 824 C CA . GLY A 1 109 ? -18.634 5.446 35.602 1.00 91.81 109 GLY A CA 1
ATOM 825 C C . GLY A 1 109 ? -19.498 6.127 34.538 1.00 91.81 109 GLY A C 1
ATOM 826 O O . GLY A 1 109 ? -19.669 7.344 34.570 1.00 91.81 109 GLY A O 1
ATOM 827 N N . LEU A 1 110 ? -20.091 5.341 33.635 1.00 92.56 110 LEU A N 1
ATOM 828 C CA . LEU A 1 110 ? -21.010 5.842 32.611 1.00 92.56 110 LEU A CA 1
ATOM 829 C C . LEU A 1 110 ? -22.291 6.412 33.227 1.00 92.56 110 LEU A C 1
ATOM 831 O O . LEU A 1 110 ? -22.705 7.504 32.851 1.00 92.56 110 LEU A O 1
ATOM 835 N N . GLU A 1 111 ? -22.882 5.726 34.206 1.00 91.12 111 GLU A N 1
ATOM 836 C CA . GLU A 1 111 ? -24.057 6.211 34.937 1.00 91.12 111 GLU A CA 1
ATOM 837 C C . GLU A 1 111 ? -23.793 7.558 35.612 1.00 91.12 111 GLU A C 1
ATOM 839 O O . GLU A 1 111 ? -24.641 8.442 35.555 1.00 91.12 111 GLU A O 1
ATOM 844 N N . ALA A 1 112 ? -22.616 7.752 36.212 1.00 91.38 112 ALA A N 1
ATOM 845 C CA . ALA A 1 112 ? -22.250 9.018 36.840 1.00 91.38 112 ALA A CA 1
ATOM 846 C C . ALA A 1 112 ? -22.106 10.163 35.824 1.00 91.38 112 ALA A C 1
ATOM 848 O O . ALA A 1 112 ? -22.479 11.295 36.122 1.00 91.38 112 ALA A O 1
ATOM 849 N N . SER A 1 113 ? -21.588 9.880 34.625 1.00 91.06 113 SER A N 1
ATOM 850 C CA . SER A 1 113 ? -21.486 10.874 33.550 1.00 91.06 113 SER A CA 1
ATOM 851 C C . SER A 1 113 ? -22.827 11.177 32.882 1.00 91.06 113 SER A C 1
ATOM 853 O O . SER A 1 113 ? -23.043 12.308 32.458 1.00 91.06 113 SER A O 1
ATOM 855 N N . LEU A 1 114 ? -23.722 10.190 32.784 1.00 89.31 114 LEU A N 1
ATOM 856 C CA . LEU A 1 114 ? -25.025 10.328 32.130 1.00 89.31 114 LEU A CA 1
ATOM 857 C C . LEU A 1 114 ? -26.114 10.876 33.059 1.00 89.31 114 LEU A C 1
ATOM 859 O O . LEU A 1 114 ? -27.024 11.546 32.581 1.00 89.31 114 LEU A O 1
ATOM 863 N N . ARG A 1 115 ? -26.022 10.649 34.375 1.00 86.56 115 ARG A N 1
ATOM 864 C CA . ARG A 1 115 ? -27.006 11.129 35.364 1.00 86.56 115 ARG A CA 1
ATOM 865 C C . ARG A 1 115 ? -27.349 12.614 35.225 1.00 86.56 115 ARG A C 1
ATOM 867 O O . ARG A 1 115 ? -28.525 12.911 35.076 1.00 86.56 115 ARG A O 1
ATOM 874 N N . PRO A 1 116 ? -26.375 13.541 35.152 1.00 88.12 116 PRO A N 1
ATOM 875 C CA . PRO A 1 116 ? -26.666 14.971 35.030 1.00 88.12 116 PRO A CA 1
ATOM 876 C C . PRO A 1 116 ? -27.431 15.352 33.755 1.00 88.12 116 PRO A C 1
ATOM 878 O O . PRO A 1 116 ? -28.089 16.386 33.727 1.00 88.12 116 PRO A O 1
ATOM 881 N N . LEU A 1 117 ? -27.330 14.539 32.698 1.00 82.88 117 LEU A N 1
ATOM 882 C CA . LEU A 1 117 ? -28.055 14.737 31.440 1.00 82.88 117 LEU A CA 1
ATOM 883 C C . LEU A 1 117 ? -29.492 14.200 31.518 1.00 82.88 117 LEU A C 1
ATOM 885 O O . LEU A 1 117 ? -30.360 14.724 30.835 1.00 82.88 117 LEU A O 1
ATOM 889 N N . LEU A 1 118 ? -29.738 13.179 32.347 1.00 75.69 118 LEU A N 1
ATOM 890 C CA . LEU A 1 118 ? -31.046 12.537 32.531 1.00 75.69 118 LEU A CA 1
ATOM 891 C C . LEU A 1 118 ? -31.861 13.167 33.671 1.00 75.69 118 LEU A C 1
ATOM 893 O O . LEU A 1 118 ? -33.084 13.235 33.597 1.00 75.69 118 LEU A O 1
ATOM 897 N N . ASP A 1 119 ? -31.192 13.669 34.709 1.00 70.88 119 ASP A N 1
ATOM 898 C CA . ASP A 1 119 ? -31.822 14.359 35.840 1.00 70.88 119 ASP A CA 1
ATOM 899 C C . ASP A 1 119 ? -32.427 15.715 35.413 1.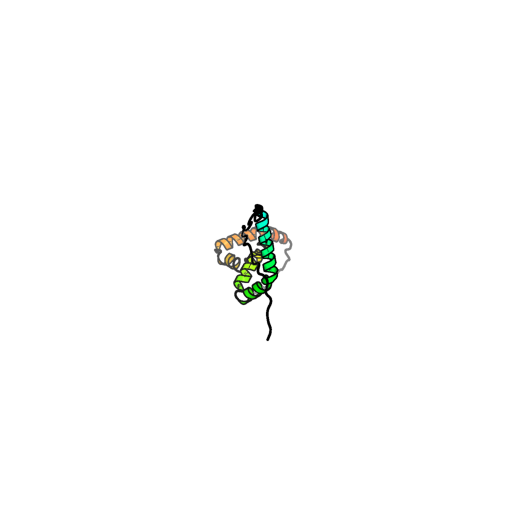00 70.88 119 ASP A C 1
ATOM 901 O O . ASP A 1 119 ? -33.295 16.247 36.101 1.00 70.88 119 ASP A O 1
ATOM 905 N N . GLY A 1 120 ? -32.026 16.248 34.250 1.00 59.19 120 GLY A N 1
ATOM 906 C CA . GLY A 1 120 ? -32.656 17.408 33.608 1.00 59.19 120 GLY A CA 1
ATOM 907 C C . GLY A 1 120 ? -34.030 17.127 32.980 1.00 59.19 120 GLY A C 1
ATOM 908 O O . GLY A 1 120 ? -34.795 18.066 32.777 1.00 59.19 120 GLY A O 1
ATOM 909 N N . ASP A 1 121 ? -34.375 15.857 32.730 1.00 54.50 121 ASP A N 1
ATOM 910 C CA . ASP A 1 121 ? -35.678 15.433 32.189 1.00 54.50 121 ASP A CA 1
ATOM 911 C C . ASP A 1 121 ? -36.660 14.977 33.288 1.00 54.50 121 ASP A C 1
ATOM 913 O O . ASP A 1 121 ? -37.815 14.658 33.001 1.00 54.50 121 ASP A O 1
ATOM 917 N N . ALA A 1 122 ? -36.249 14.966 34.564 1.00 56.09 122 ALA A N 1
ATOM 918 C CA . ALA A 1 122 ? -37.106 14.554 35.682 1.00 56.09 122 ALA A CA 1
ATOM 919 C C . ALA A 1 122 ? -38.320 15.485 35.906 1.00 56.09 122 ALA A C 1
ATOM 921 O O . ALA A 1 122 ? -39.324 15.056 36.482 1.00 56.09 122 ALA A O 1
ATOM 922 N N . ASP A 1 123 ? -38.276 16.717 35.389 1.00 51.16 123 ASP A N 1
ATOM 923 C CA . ASP A 1 123 ? -39.419 17.642 35.374 1.00 51.16 123 ASP A CA 1
ATOM 924 C C . ASP A 1 123 ? -40.415 17.364 34.228 1.00 51.16 123 ASP A C 1
ATOM 926 O O . ASP A 1 123 ? -41.516 17.915 34.207 1.00 51.16 123 ASP A O 1
ATOM 930 N N . LEU A 1 124 ? -40.099 16.441 33.311 1.00 53.75 124 LEU A N 1
ATOM 931 C CA . LEU A 1 124 ? -41.017 15.924 32.291 1.00 53.75 124 LEU A CA 1
ATOM 932 C C . LEU A 1 124 ? -41.637 14.593 32.744 1.00 53.75 124 LEU A C 1
ATOM 934 O O . LEU A 1 124 ? -41.721 13.625 31.988 1.00 53.75 124 LEU A O 1
ATOM 938 N N . SER A 1 125 ? -42.108 14.539 33.995 1.00 50.72 125 SER A N 1
ATOM 939 C CA . SER A 1 125 ? -42.958 13.457 34.505 1.00 50.72 125 SER A CA 1
ATOM 940 C C . SER A 1 125 ? -44.318 13.487 33.796 1.00 50.72 125 SER A C 1
ATOM 942 O O . SER A 1 125 ? -45.320 14.017 34.280 1.00 50.72 125 SER A O 1
ATOM 944 N N . GLY A 1 126 ? -44.345 12.933 32.584 1.00 53.81 126 GLY A N 1
ATOM 945 C CA . GLY A 1 126 ? -45.557 12.591 31.863 1.00 53.81 126 GLY A CA 1
ATOM 946 C C . GLY A 1 126 ? -46.285 11.489 32.620 1.00 53.81 126 GLY A C 1
ATOM 947 O O . GLY A 1 126 ? -45.894 10.324 32.590 1.00 53.81 126 GLY A O 1
ATOM 948 N N . ALA A 1 127 ? -47.349 11.872 33.318 1.00 51.91 127 ALA A N 1
ATOM 949 C CA . ALA A 1 127 ? -48.231 10.987 34.057 1.00 51.91 127 ALA A CA 1
ATOM 950 C C . ALA A 1 127 ? -48.852 9.895 33.161 1.00 51.91 127 ALA A C 1
ATOM 952 O O . ALA A 1 127 ? -49.957 10.047 32.648 1.00 51.91 127 ALA A O 1
ATOM 953 N N . ALA A 1 128 ? -48.196 8.742 33.045 1.00 52.28 128 ALA A N 1
ATOM 954 C CA . ALA A 1 128 ? -48.844 7.502 32.639 1.00 52.28 128 ALA A CA 1
ATOM 955 C C . ALA A 1 128 ? -49.365 6.784 33.896 1.00 52.28 128 ALA A C 1
ATOM 957 O O . ALA A 1 128 ? -48.744 5.862 34.422 1.00 52.28 128 ALA A O 1
ATOM 958 N N . ARG A 1 129 ? -50.523 7.229 34.411 1.00 48.50 129 ARG A N 1
ATOM 959 C CA . ARG A 1 129 ? -51.302 6.464 35.401 1.00 48.50 129 ARG A CA 1
ATOM 960 C C . ARG A 1 129 ? -51.794 5.169 34.749 1.00 48.50 129 ARG A C 1
ATOM 962 O O . ARG A 1 129 ? -52.875 5.132 34.168 1.00 48.50 129 ARG A O 1
ATOM 969 N N . GLY A 1 130 ? -51.022 4.097 34.879 1.00 50.62 130 GLY A N 1
ATOM 970 C CA . GLY A 1 130 ? -51.498 2.738 34.642 1.00 50.62 130 GLY A CA 1
ATOM 971 C C . GLY A 1 130 ? -52.423 2.301 35.777 1.00 50.62 130 GLY A C 1
ATOM 972 O O . GLY A 1 130 ? -51.974 1.694 36.744 1.00 50.62 130 GLY A O 1
ATOM 973 N N . ILE A 1 131 ? -53.713 2.627 35.685 1.00 51.09 131 ILE A N 1
ATOM 974 C CA . ILE A 1 131 ? -54.747 2.016 36.530 1.00 51.09 131 ILE A CA 1
ATOM 975 C C . ILE A 1 131 ? -55.036 0.633 35.939 1.00 51.09 131 ILE A C 1
ATOM 977 O O . ILE A 1 131 ? -55.838 0.492 35.019 1.00 51.09 131 ILE A O 1
ATOM 981 N N . GLY A 1 132 ? -54.346 -0.390 36.440 1.00 58.75 132 GLY A N 1
ATOM 982 C CA . GLY A 1 132 ? -54.758 -1.779 36.242 1.00 58.75 132 GLY A CA 1
ATOM 983 C C . GLY A 1 132 ? -55.963 -2.085 37.143 1.00 58.75 132 GLY A C 1
ATOM 984 O O . GLY A 1 132 ? -55.924 -1.734 38.326 1.00 58.75 132 GLY A O 1
ATOM 985 N N . PRO A 1 133 ? -57.047 -2.699 36.635 1.00 55.12 133 PRO A N 1
ATOM 986 C CA . PRO A 1 133 ? -58.210 -2.995 37.455 1.00 55.12 133 PRO A CA 1
ATOM 987 C C . PRO A 1 133 ? -57.881 -4.101 38.464 1.00 55.12 133 PRO A C 1
ATOM 989 O O . PRO A 1 133 ? -57.422 -5.184 38.107 1.00 55.12 133 PRO A O 1
ATOM 992 N N . LYS A 1 134 ? -58.155 -3.816 39.739 1.00 55.03 134 LYS A N 1
ATOM 993 C CA . LYS A 1 134 ? -58.218 -4.796 40.823 1.00 55.03 134 LYS A CA 1
ATOM 994 C C . LYS A 1 134 ? -59.676 -5.208 41.029 1.00 55.03 134 LYS A C 1
ATOM 996 O O . LYS A 1 134 ? -60.481 -4.393 41.467 1.00 55.03 134 LYS A O 1
ATOM 1001 N N . ALA A 1 135 ? -59.975 -6.479 40.793 1.00 45.81 135 ALA A N 1
ATOM 1002 C CA . ALA A 1 135 ? -61.082 -7.216 41.406 1.00 45.81 135 ALA A CA 1
ATOM 1003 C C . ALA A 1 135 ? -60.584 -8.672 41.551 1.00 45.81 135 ALA A C 1
ATOM 1005 O O . ALA A 1 135 ? -60.270 -9.276 40.535 1.00 45.81 135 ALA A O 1
ATOM 1006 N N . ALA A 1 136 ? -60.152 -9.151 42.727 1.00 49.31 136 ALA A N 1
ATOM 1007 C CA . ALA A 1 136 ? -60.881 -9.486 43.970 1.00 49.31 136 ALA A CA 1
ATOM 1008 C C . ALA A 1 136 ? -61.460 -10.930 43.924 1.00 49.31 136 ALA A C 1
ATOM 1010 O O . ALA A 1 136 ? -61.651 -11.444 42.828 1.00 49.31 136 ALA A O 1
ATOM 1011 N N . PRO A 1 137 ? -61.660 -11.568 45.095 1.00 56.66 137 PRO A N 1
ATOM 1012 C CA . PRO A 1 137 ? -60.952 -12.755 45.612 1.00 56.66 137 PRO A CA 1
ATOM 1013 C C . PRO A 1 137 ? -61.309 -14.111 44.993 1.00 56.66 137 PRO A C 1
ATOM 1015 O O . PRO A 1 137 ? -62.474 -14.301 44.585 1.00 56.66 137 PRO A O 1
#

Radius of gyration: 45.62 Å; chains: 1; bounding box: 124×32×125 Å